Protein AF-A0A9X8YPU7-F1 (afdb_monomer_lite)

Sequence (110 aa):
YSNNQRQLTYGLSGGVVAHPHGVTLGQALGETIAIVRAPGASGVKVNNQTGLKTDWRGYAIVPYLTPFRSTEVTLDPSGIGNDVAMDMTSARVVPTRGAVVMANYRTQTG

Structure (mmCIF, N/CA/C/O backbone):
data_AF-A0A9X8YPU7-F1
#
_entry.id   AF-A0A9X8YPU7-F1
#
loop_
_atom_site.group_PDB
_atom_site.id
_atom_site.type_symbol
_atom_site.label_atom_id
_atom_site.label_alt_id
_atom_site.label_comp_id
_atom_site.label_asym_id
_atom_site.label_entity_id
_atom_site.label_seq_id
_atom_site.pdbx_PDB_ins_code
_atom_site.Cartn_x
_atom_site.Cartn_y
_atom_site.Cartn_z
_atom_site.occupancy
_atom_site.B_iso_or_equiv
_atom_site.auth_seq_id
_atom_site.auth_comp_id
_atom_site.auth_asym_id
_atom_site.auth_atom_id
_atom_site.pdbx_PDB_model_num
ATOM 1 N N . TYR A 1 1 ? 33.563 -13.125 41.093 1.00 51.09 1 TYR A N 1
ATOM 2 C CA . TYR A 1 1 ? 32.908 -13.468 39.818 1.00 51.09 1 TYR A CA 1
ATOM 3 C C . TYR A 1 1 ? 31.927 -12.363 39.461 1.00 51.09 1 TYR A C 1
ATOM 5 O O . TYR A 1 1 ? 30.856 -12.302 40.046 1.00 51.09 1 TYR A O 1
ATOM 13 N N . SER A 1 2 ? 32.314 -11.436 38.586 1.00 56.53 2 SER A N 1
ATOM 14 C CA . SER A 1 2 ? 31.422 -10.408 38.037 1.00 56.53 2 SER A CA 1
ATOM 15 C C . SER A 1 2 ? 30.905 -10.903 36.688 1.00 56.53 2 SER A C 1
ATOM 17 O O . SER A 1 2 ? 31.658 -11.027 35.725 1.00 56.53 2 SER A O 1
ATOM 19 N N . ASN A 1 3 ? 29.626 -11.270 36.651 1.00 66.81 3 ASN A N 1
ATOM 20 C CA . ASN A 1 3 ? 28.978 -11.823 35.469 1.00 66.81 3 ASN A CA 1
ATOM 21 C C . ASN A 1 3 ? 28.700 -10.704 34.458 1.00 66.81 3 ASN A C 1
ATOM 23 O O . ASN A 1 3 ? 27.942 -9.777 34.728 1.00 66.81 3 ASN A O 1
ATOM 27 N N . ASN A 1 4 ? 29.338 -10.799 33.295 1.00 71.19 4 ASN A N 1
ATOM 28 C CA . ASN A 1 4 ? 29.184 -9.877 32.178 1.00 71.19 4 ASN A CA 1
ATOM 29 C C . ASN A 1 4 ? 27.801 -10.078 31.532 1.00 71.19 4 ASN A C 1
ATOM 31 O O . ASN A 1 4 ? 27.591 -11.041 30.794 1.00 71.19 4 ASN A O 1
ATOM 35 N N . GLN A 1 5 ? 26.841 -9.207 31.838 1.00 75.88 5 GLN A N 1
ATOM 36 C CA . GLN A 1 5 ? 25.472 -9.330 31.343 1.00 75.88 5 GLN A CA 1
ATOM 37 C C . GLN A 1 5 ? 25.343 -8.607 29.999 1.00 75.88 5 GLN A C 1
ATOM 39 O O . GLN A 1 5 ? 25.419 -7.384 29.921 1.00 75.88 5 GLN A O 1
ATOM 44 N N . ARG A 1 6 ? 25.179 -9.376 28.920 1.00 83.06 6 ARG A N 1
ATOM 45 C CA . ARG A 1 6 ? 25.013 -8.852 27.561 1.00 83.06 6 ARG A CA 1
ATOM 46 C C . ARG A 1 6 ? 23.564 -9.058 27.141 1.00 83.06 6 ARG A C 1
ATOM 48 O O . ARG A 1 6 ? 23.110 -10.195 27.049 1.00 83.06 6 ARG A O 1
ATOM 55 N N . GLN A 1 7 ? 22.841 -7.966 26.916 1.00 84.50 7 GLN A N 1
ATOM 56 C CA . GLN A 1 7 ? 21.472 -8.006 26.410 1.00 84.50 7 GLN A CA 1
ATOM 57 C C . GLN A 1 7 ? 21.473 -7.741 24.906 1.00 84.50 7 GLN A C 1
ATOM 59 O O . GLN A 1 7 ? 22.180 -6.859 24.420 1.00 84.50 7 GLN A O 1
ATOM 64 N N . LEU A 1 8 ? 20.684 -8.526 24.180 1.00 87.31 8 LEU A N 1
ATOM 65 C CA . LEU A 1 8 ? 20.501 -8.420 22.742 1.00 87.31 8 LEU A CA 1
ATOM 66 C C . LEU A 1 8 ? 19.000 -8.367 22.466 1.00 87.31 8 LEU A C 1
ATOM 68 O O . LEU A 1 8 ? 18.269 -9.266 22.878 1.00 87.31 8 LEU A O 1
ATOM 72 N N . THR A 1 9 ? 18.552 -7.304 21.802 1.00 85.81 9 THR A N 1
ATOM 73 C CA . THR A 1 9 ? 17.134 -7.068 21.516 1.00 85.81 9 THR A CA 1
ATOM 74 C C . THR A 1 9 ? 16.902 -7.139 20.015 1.00 85.81 9 THR A C 1
ATOM 76 O O . THR A 1 9 ? 17.540 -6.417 19.251 1.00 85.81 9 THR A O 1
ATOM 79 N N . TYR A 1 10 ? 15.954 -7.979 19.609 1.00 88.94 10 TYR A N 1
ATOM 80 C CA . TYR A 1 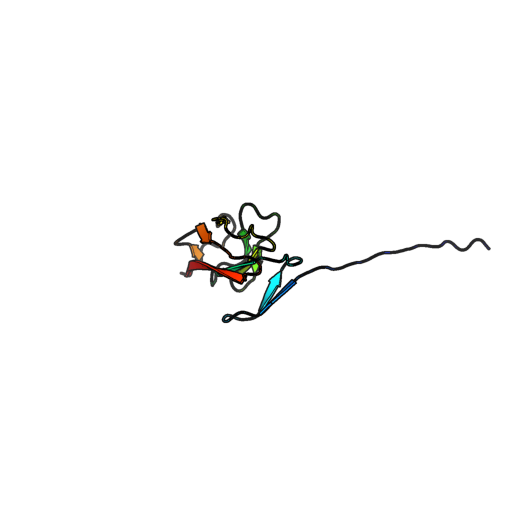10 ? 15.465 -8.079 18.238 1.00 88.94 10 TYR A CA 1
ATOM 81 C C . TYR A 1 10 ? 13.945 -7.927 18.233 1.00 88.94 10 TYR A C 1
ATOM 83 O O . TYR A 1 10 ? 13.268 -8.446 19.118 1.00 88.94 10 TYR A O 1
ATOM 91 N N . GLY A 1 11 ? 13.411 -7.221 17.238 1.00 89.69 11 GLY A N 1
ATOM 92 C CA . GLY A 1 11 ? 11.977 -7.016 17.063 1.00 89.69 11 GLY A CA 1
ATOM 93 C C . GLY A 1 11 ? 11.629 -6.888 15.586 1.00 89.69 11 GLY A C 1
ATOM 94 O O . GLY A 1 11 ? 12.380 -6.288 14.819 1.00 89.69 11 GLY A O 1
ATOM 95 N N . LEU A 1 12 ? 10.498 -7.469 15.195 1.00 89.62 12 LEU A N 1
ATOM 96 C CA . LEU A 1 12 ? 9.943 -7.390 13.847 1.00 89.62 12 LEU A CA 1
ATOM 97 C C . LEU A 1 12 ? 8.519 -6.843 13.950 1.00 89.62 12 LEU A C 1
ATOM 99 O O . LEU A 1 12 ? 7.756 -7.267 14.817 1.00 89.62 12 LEU A O 1
ATOM 103 N N . SER A 1 13 ? 8.164 -5.910 13.072 1.00 90.44 13 SER A N 1
ATOM 104 C CA . SER A 1 13 ? 6.811 -5.367 12.959 1.00 90.44 13 SER A CA 1
ATOM 105 C C . SER A 1 13 ? 6.395 -5.317 11.494 1.00 90.44 13 SER A C 1
ATOM 107 O O . SER A 1 13 ? 7.213 -5.104 10.599 1.00 90.44 13 SER A O 1
ATOM 109 N N . GLY A 1 14 ? 5.113 -5.552 11.244 1.00 91.50 14 GLY A N 1
ATOM 110 C CA . GLY A 1 14 ? 4.578 -5.644 9.896 1.00 91.50 14 GLY A CA 1
ATOM 111 C C . GLY A 1 14 ? 3.067 -5.805 9.900 1.00 91.50 14 GLY A C 1
ATOM 112 O O . GLY A 1 14 ? 2.435 -5.885 10.953 1.00 91.50 14 GLY A O 1
ATOM 113 N N . GLY A 1 15 ? 2.508 -5.829 8.701 1.00 92.25 15 GLY A N 1
ATOM 114 C CA . GLY A 1 15 ? 1.085 -5.936 8.436 1.00 92.25 15 GLY A CA 1
ATOM 115 C C . GLY A 1 15 ? 0.789 -6.999 7.391 1.00 92.25 15 GLY A C 1
ATOM 116 O O . GLY A 1 15 ? 1.584 -7.223 6.478 1.00 92.25 15 GLY A O 1
ATOM 117 N N . VAL A 1 16 ? -0.382 -7.620 7.504 1.00 93.06 16 VAL A N 1
ATOM 118 C CA . VAL A 1 16 ? -0.923 -8.532 6.495 1.00 93.06 16 VAL A CA 1
ATOM 119 C C . VAL A 1 16 ? -2.340 -8.106 6.146 1.00 93.06 16 VAL A C 1
ATOM 121 O O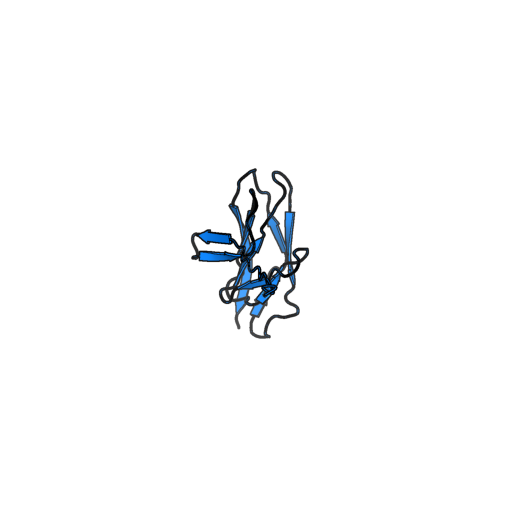 . VAL A 1 16 ? -3.138 -7.805 7.031 1.00 93.06 16 VAL A O 1
ATOM 124 N N . VAL A 1 17 ? -2.652 -8.069 4.853 1.00 93.00 17 VAL A N 1
ATOM 125 C CA . VAL A 1 17 ? -3.986 -7.724 4.358 1.00 93.00 17 VAL A CA 1
ATOM 126 C C . VAL A 1 17 ? -4.442 -8.790 3.377 1.00 93.00 17 VAL A C 1
ATOM 128 O O . VAL A 1 17 ? -3.789 -9.029 2.361 1.00 93.00 17 VAL A O 1
ATOM 131 N N . ALA A 1 18 ? -5.583 -9.410 3.672 1.00 94.12 18 ALA A N 1
ATOM 132 C CA . ALA A 1 18 ? -6.291 -10.278 2.741 1.00 94.12 18 ALA A CA 1
ATOM 133 C C . ALA A 1 18 ? -7.285 -9.446 1.916 1.00 94.12 18 ALA A C 1
ATOM 135 O O . ALA A 1 18 ? -8.070 -8.675 2.466 1.00 94.12 18 ALA A O 1
ATOM 136 N N . HIS A 1 19 ? -7.248 -9.592 0.594 1.00 92.25 19 HIS A N 1
ATOM 137 C CA . HIS A 1 19 ? -8.097 -8.870 -0.355 1.00 92.25 19 HIS A CA 1
ATOM 138 C C . HIS A 1 19 ? -8.485 -9.784 -1.536 1.00 92.25 19 HIS A C 1
ATOM 140 O O . HIS A 1 19 ? -7.905 -10.859 -1.693 1.00 92.25 19 HIS A O 1
ATOM 146 N N . PRO A 1 20 ? -9.421 -9.387 -2.423 1.00 92.25 20 PRO A N 1
ATOM 147 C CA . PRO A 1 20 ? -9.922 -10.256 -3.503 1.00 92.25 20 PRO A CA 1
ATOM 148 C C . PRO A 1 20 ? -8.875 -10.792 -4.496 1.00 92.25 20 PRO A C 1
ATOM 150 O O . PRO A 1 20 ? -9.188 -11.650 -5.314 1.00 92.25 20 PRO A O 1
ATOM 153 N N . HIS A 1 21 ? -7.637 -10.295 -4.449 1.00 91.25 21 HIS A N 1
ATOM 154 C CA . HIS A 1 21 ? -6.545 -10.706 -5.339 1.00 91.25 21 HIS A CA 1
ATOM 155 C C . HIS A 1 21 ? -5.423 -11.483 -4.624 1.00 91.25 21 HIS A C 1
ATOM 157 O O . HIS A 1 21 ? -4.386 -11.779 -5.231 1.00 91.25 21 HIS A O 1
ATOM 163 N N . GLY A 1 22 ? -5.636 -11.827 -3.350 1.00 92.06 22 GLY A N 1
ATOM 164 C CA . GLY A 1 22 ? -4.718 -12.607 -2.532 1.00 92.06 22 GLY A CA 1
ATOM 165 C C . GLY A 1 22 ? -4.388 -11.930 -1.206 1.00 92.06 22 GLY A C 1
ATOM 166 O O . GLY A 1 22 ? -5.202 -11.215 -0.623 1.00 92.06 22 GLY A O 1
ATOM 167 N N . VAL A 1 23 ? -3.179 -12.192 -0.726 1.00 93.50 23 VAL A N 1
ATOM 168 C CA . VAL A 1 23 ? -2.653 -11.643 0.521 1.00 93.50 23 VAL A CA 1
ATOM 169 C C . VAL A 1 23 ? -1.436 -10.797 0.193 1.00 93.50 23 VAL A C 1
ATOM 171 O O . VAL A 1 23 ? -0.537 -11.272 -0.500 1.00 93.50 23 VAL A O 1
ATOM 174 N N . THR A 1 24 ? -1.404 -9.574 0.713 1.00 93.25 24 THR A N 1
ATOM 175 C CA . THR A 1 24 ? -0.249 -8.679 0.603 1.00 93.25 24 THR A CA 1
ATOM 176 C C . THR A 1 24 ? 0.343 -8.452 1.988 1.00 93.25 24 THR A C 1
ATOM 178 O O . THR A 1 24 ? -0.384 -8.289 2.973 1.00 93.25 24 THR A O 1
ATOM 181 N N . LEU A 1 25 ? 1.672 -8.460 2.062 1.00 91.88 25 LEU A N 1
ATOM 182 C CA . LEU A 1 25 ? 2.431 -8.128 3.263 1.00 91.88 25 LEU A CA 1
ATOM 183 C C . LEU A 1 25 ? 2.960 -6.704 3.154 1.00 91.88 25 LEU A C 1
ATOM 185 O O . LEU A 1 25 ? 3.275 -6.224 2.067 1.00 91.88 25 LEU A O 1
ATOM 189 N N . GLY A 1 26 ? 3.069 -6.026 4.287 1.00 90.44 26 GLY A N 1
ATOM 190 C CA . GLY A 1 26 ? 3.528 -4.650 4.320 1.00 90.44 26 GLY A CA 1
ATOM 191 C C . GLY A 1 26 ? 4.101 -4.254 5.666 1.00 90.44 26 GLY A C 1
ATOM 192 O O . GLY A 1 26 ? 4.253 -5.063 6.583 1.00 90.44 26 GLY A O 1
ATOM 193 N N . GLN A 1 27 ? 4.413 -2.968 5.769 1.00 90.44 27 GLN A N 1
ATOM 194 C CA . GLN A 1 27 ? 4.765 -2.334 7.033 1.00 90.44 27 GLN A CA 1
ATOM 195 C C . GLN A 1 27 ? 3.578 -2.382 8.011 1.00 90.44 27 GLN A C 1
ATOM 197 O O . GLN A 1 27 ? 2.465 -2.763 7.645 1.00 90.44 27 GLN A O 1
ATOM 202 N N . ALA A 1 28 ? 3.820 -2.015 9.271 1.00 91.62 28 ALA A N 1
ATOM 203 C CA . ALA A 1 28 ? 2.767 -1.930 10.279 1.00 91.62 28 ALA A CA 1
ATOM 204 C C . ALA A 1 28 ? 1.594 -1.062 9.783 1.00 91.62 28 ALA A C 1
ATOM 206 O O . ALA A 1 28 ? 1.801 0.025 9.240 1.00 91.62 28 ALA A O 1
ATOM 207 N N . LEU A 1 29 ? 0.370 -1.567 9.949 1.00 90.50 29 LEU A N 1
ATOM 208 C CA . LEU A 1 29 ? -0.841 -0.949 9.409 1.00 90.50 29 LEU A CA 1
ATOM 209 C C . LEU A 1 29 ? -1.395 0.099 10.374 1.00 90.50 29 LEU A C 1
ATOM 211 O O . LEU A 1 29 ? -1.467 -0.135 11.580 1.00 90.50 29 LEU A O 1
ATO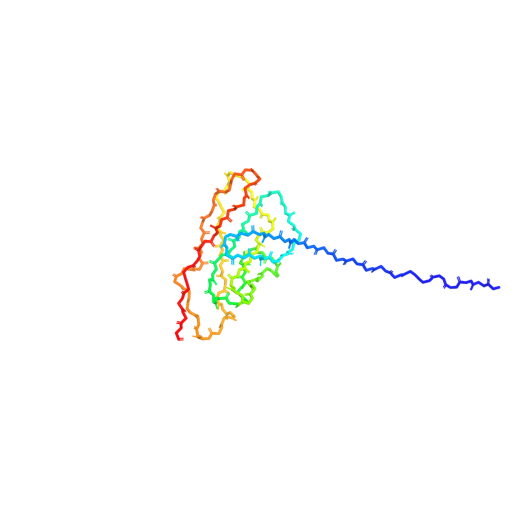M 215 N N . GLY A 1 30 ? -1.819 1.234 9.827 1.00 90.19 30 GLY A N 1
ATOM 216 C CA . GLY A 1 30 ? -2.651 2.210 10.517 1.00 90.19 30 GLY A CA 1
ATOM 217 C C . GLY A 1 30 ? -4.141 1.874 10.424 1.00 90.19 30 GLY A C 1
ATOM 218 O O . GLY A 1 30 ? -4.543 0.831 9.916 1.00 90.19 30 GLY A O 1
ATOM 219 N N . GLU A 1 31 ? -4.978 2.799 10.897 1.00 91.06 31 GLU A N 1
ATOM 220 C CA . GLU A 1 31 ? -6.442 2.653 10.890 1.00 91.06 31 GLU A CA 1
ATOM 221 C C . GLU A 1 31 ? -7.033 2.654 9.472 1.00 91.06 31 GLU A C 1
ATOM 223 O O . GLU A 1 31 ? -7.965 1.916 9.176 1.00 91.06 31 GLU A O 1
ATOM 228 N N . THR A 1 32 ? -6.515 3.514 8.596 1.00 93.44 32 THR A N 1
ATOM 229 C CA . THR A 1 32 ? -7.024 3.711 7.234 1.00 93.44 32 THR A CA 1
ATOM 230 C C . THR A 1 32 ? -5.891 3.467 6.254 1.00 93.44 32 THR A C 1
ATOM 232 O O . THR A 1 32 ? -4.852 4.123 6.339 1.00 93.44 32 THR A O 1
ATOM 235 N N . ILE A 1 33 ? -6.088 2.529 5.331 1.00 94.25 33 ILE A N 1
ATOM 236 C CA . ILE A 1 33 ? -5.027 2.019 4.458 1.00 94.25 33 ILE A CA 1
ATOM 237 C C . ILE A 1 33 ? -5.463 2.016 2.994 1.00 94.25 33 ILE A C 1
ATOM 239 O O . ILE A 1 33 ? -6.654 1.959 2.675 1.00 94.25 33 ILE A O 1
ATOM 243 N N . ALA A 1 34 ? -4.484 2.032 2.091 1.00 94.00 34 ALA A N 1
ATOM 244 C CA . ALA A 1 34 ? -4.711 1.751 0.677 1.00 94.00 34 ALA A CA 1
ATOM 245 C C . ALA A 1 34 ? -3.931 0.527 0.217 1.00 94.00 34 ALA A C 1
ATOM 247 O O . ALA A 1 34 ? -2.785 0.323 0.607 1.00 94.00 34 ALA A O 1
ATOM 248 N N . ILE A 1 35 ? -4.539 -0.245 -0.674 1.00 94.38 35 ILE A N 1
ATOM 249 C CA . ILE A 1 35 ? -3.897 -1.332 -1.403 1.00 94.38 35 ILE A CA 1
ATOM 250 C C . ILE A 1 35 ? -3.630 -0.838 -2.822 1.00 94.38 35 ILE A C 1
ATOM 252 O O . ILE A 1 35 ? -4.563 -0.551 -3.571 1.00 94.38 35 ILE A O 1
ATOM 256 N N . VAL A 1 36 ? -2.361 -0.744 -3.196 1.00 94.44 36 VAL A N 1
ATOM 257 C CA . VAL A 1 36 ? -1.921 -0.525 -4.577 1.00 94.44 36 VAL A CA 1
ATOM 258 C C . VAL A 1 36 ? -2.062 -1.841 -5.328 1.00 94.44 36 VAL A C 1
ATOM 260 O O . VAL A 1 36 ? -1.556 -2.866 -4.877 1.00 94.44 36 VAL A O 1
ATOM 263 N N . ARG A 1 37 ? -2.731 -1.805 -6.480 1.00 94.38 37 ARG A N 1
ATOM 264 C CA . ARG A 1 37 ? -2.838 -2.921 -7.420 1.00 94.38 37 ARG A CA 1
ATOM 265 C C . ARG A 1 37 ? -2.268 -2.489 -8.764 1.00 94.38 37 ARG A C 1
ATOM 267 O O . ARG A 1 37 ? -2.920 -1.744 -9.488 1.00 94.38 37 ARG A O 1
ATOM 274 N N . ALA A 1 38 ? -1.089 -2.992 -9.098 1.00 93.12 38 ALA A N 1
ATOM 275 C CA . ALA A 1 38 ? -0.410 -2.777 -10.370 1.00 93.12 38 ALA A CA 1
ATOM 276 C C . ALA A 1 38 ? 0.101 -4.130 -10.907 1.00 93.12 38 ALA A C 1
ATOM 278 O O . ALA A 1 38 ? 1.285 -4.432 -10.783 1.00 93.12 38 ALA A O 1
ATOM 279 N N . PRO A 1 39 ? -0.777 -4.998 -11.442 1.00 90.25 39 PRO A N 1
ATOM 280 C CA . PRO A 1 39 ? -0.422 -6.379 -11.776 1.00 90.25 39 PRO A CA 1
ATOM 281 C C . PRO A 1 39 ? 0.796 -6.470 -12.706 1.00 90.25 39 PRO A C 1
ATOM 283 O O . PRO A 1 39 ? 0.851 -5.786 -13.720 1.00 90.25 39 PRO A O 1
ATOM 286 N N . GLY A 1 40 ? 1.779 -7.304 -12.375 1.00 87.44 40 GLY A N 1
ATOM 287 C CA . GLY A 1 40 ? 2.996 -7.461 -13.189 1.00 87.44 40 GLY A CA 1
ATOM 288 C C . GLY A 1 40 ? 4.046 -6.357 -13.007 1.00 87.44 40 GLY A C 1
ATOM 289 O O . GLY A 1 40 ? 5.202 -6.559 -13.359 1.00 87.44 40 GLY A O 1
ATOM 290 N N . ALA A 1 41 ? 3.705 -5.235 -12.370 1.00 88.94 41 ALA A N 1
ATOM 291 C CA . ALA A 1 41 ? 4.667 -4.205 -12.007 1.00 88.94 41 ALA A CA 1
ATOM 292 C C . ALA A 1 41 ? 5.300 -4.496 -10.638 1.00 88.94 41 ALA A C 1
ATOM 294 O O . ALA A 1 41 ? 4.834 -4.027 -9.598 1.00 88.94 41 ALA A O 1
ATOM 295 N N . SER A 1 42 ? 6.371 -5.286 -10.644 1.00 90.31 42 SER A N 1
ATOM 296 C CA . SER A 1 42 ? 7.139 -5.652 -9.447 1.00 90.31 42 SER A CA 1
ATOM 297 C C . SER A 1 42 ? 8.165 -4.582 -9.059 1.00 90.31 42 SER A C 1
ATOM 299 O O . SER A 1 42 ? 8.783 -3.959 -9.921 1.00 90.31 42 SER A O 1
ATOM 301 N N . GLY A 1 43 ? 8.381 -4.383 -7.754 1.00 88.81 43 GLY A N 1
ATOM 302 C CA . GLY A 1 43 ? 9.464 -3.545 -7.232 1.00 88.81 43 GLY A CA 1
ATOM 303 C C . GLY A 1 43 ? 9.296 -2.038 -7.449 1.00 88.81 43 GLY A C 1
ATOM 304 O O . GLY A 1 43 ? 10.247 -1.282 -7.228 1.00 88.81 43 GLY A O 1
ATOM 305 N N . VAL A 1 44 ? 8.105 -1.587 -7.844 1.00 90.38 44 VAL A N 1
ATOM 306 C CA . VAL A 1 44 ? 7.817 -0.183 -8.156 1.00 90.38 44 VAL A CA 1
ATOM 307 C C . VAL A 1 44 ? 7.695 0.607 -6.875 1.00 90.38 44 VAL A C 1
ATOM 309 O O . VAL A 1 44 ? 6.976 0.210 -5.958 1.00 90.38 44 VAL A O 1
ATOM 312 N N . LYS A 1 45 ? 8.394 1.737 -6.804 1.00 91.56 45 LYS A N 1
ATOM 313 C CA . LYS A 1 45 ? 8.345 2.603 -5.629 1.00 91.56 45 LYS A CA 1
ATOM 314 C C . LYS A 1 45 ? 7.026 3.360 -5.597 1.00 91.56 45 LYS A C 1
ATOM 316 O O . LYS A 1 45 ? 6.576 3.884 -6.614 1.00 91.56 45 LYS A O 1
ATOM 321 N N . VAL A 1 46 ? 6.445 3.461 -4.409 1.00 90.38 46 VAL A N 1
ATOM 322 C CA . VAL A 1 46 ? 5.316 4.355 -4.154 1.00 90.38 46 VAL A CA 1
ATOM 323 C C . VAL A 1 46 ? 5.874 5.707 -3.712 1.00 90.38 46 VAL A C 1
ATOM 325 O O . VAL A 1 46 ? 6.590 5.800 -2.717 1.00 90.38 46 VAL A O 1
ATOM 328 N N . ASN A 1 47 ? 5.565 6.767 -4.452 1.00 86.94 47 ASN A N 1
ATOM 329 C CA . ASN A 1 47 ? 5.986 8.123 -4.117 1.00 86.94 47 ASN A CA 1
ATOM 330 C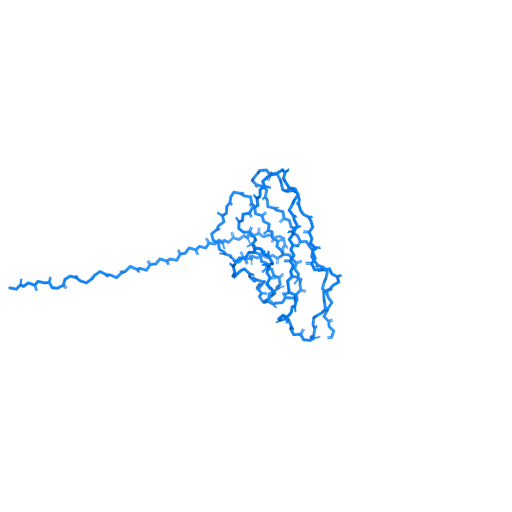 C . ASN A 1 47 ? 5.368 8.591 -2.798 1.00 86.94 47 ASN A C 1
ATOM 332 O O . ASN A 1 47 ? 4.282 8.164 -2.403 1.00 86.94 47 ASN A O 1
ATOM 336 N N . ASN A 1 48 ? 6.072 9.503 -2.125 1.00 79.75 48 ASN A N 1
ATOM 337 C CA . ASN A 1 48 ? 5.709 10.038 -0.808 1.00 79.75 48 ASN A CA 1
ATOM 338 C C . ASN A 1 48 ? 5.605 8.974 0.304 1.00 79.75 48 ASN A C 1
ATOM 340 O O . ASN A 1 48 ? 5.091 9.270 1.380 1.00 79.75 48 ASN A O 1
ATOM 344 N N . GLN A 1 49 ? 6.094 7.750 0.063 1.00 80.06 49 GLN A N 1
ATOM 345 C CA . GLN A 1 49 ? 6.129 6.651 1.027 1.00 80.06 49 GLN A CA 1
ATOM 346 C C . GLN A 1 49 ? 7.538 6.049 1.066 1.00 80.06 49 GLN A C 1
ATOM 348 O O . GLN A 1 49 ? 7.981 5.361 0.145 1.00 80.06 49 GLN A O 1
ATOM 353 N N . THR A 1 50 ? 8.281 6.325 2.136 1.00 78.56 50 THR A N 1
ATOM 354 C CA . THR A 1 50 ? 9.684 5.911 2.245 1.00 78.56 50 THR A CA 1
ATOM 355 C C . THR A 1 50 ? 9.811 4.390 2.321 1.00 78.56 50 THR A C 1
ATOM 357 O O . THR A 1 50 ? 9.311 3.753 3.244 1.00 78.56 50 THR A O 1
ATOM 360 N N . GLY A 1 51 ? 10.529 3.807 1.357 1.00 81.19 51 GLY A N 1
ATOM 361 C CA . GLY A 1 51 ? 10.836 2.375 1.332 1.00 81.19 51 GLY A CA 1
ATOM 362 C C . GLY A 1 51 ? 9.675 1.471 0.907 1.00 81.19 51 GLY A C 1
ATOM 363 O O . GLY A 1 51 ? 9.856 0.255 0.873 1.00 81.19 51 GLY A O 1
ATOM 364 N N . LEU A 1 52 ? 8.516 2.034 0.549 1.00 89.50 52 LEU A N 1
ATOM 365 C CA . LEU A 1 52 ? 7.370 1.257 0.092 1.00 89.50 52 LEU A CA 1
ATOM 366 C C . LEU A 1 52 ? 7.530 0.894 -1.387 1.00 89.50 52 LEU A C 1
ATOM 368 O O . LEU A 1 52 ? 7.661 1.767 -2.250 1.00 89.50 52 LEU A O 1
ATOM 372 N N . LYS A 1 53 ? 7.507 -0.407 -1.673 1.00 91.56 53 LYS A N 1
ATOM 373 C CA . LYS A 1 53 ? 7.583 -0.952 -3.028 1.00 91.56 53 LYS A CA 1
ATOM 374 C C . LYS A 1 53 ? 6.496 -1.990 -3.252 1.00 91.56 53 LYS A C 1
ATOM 376 O O . LYS A 1 53 ? 6.061 -2.631 -2.296 1.00 91.56 53 LYS A O 1
ATOM 381 N N . THR A 1 54 ? 6.093 -2.165 -4.505 1.00 91.75 54 THR A N 1
ATOM 382 C CA . THR A 1 54 ? 5.250 -3.296 -4.890 1.00 91.75 54 THR A CA 1
ATOM 383 C C . THR A 1 54 ? 5.998 -4.615 -4.737 1.00 91.75 54 THR A C 1
ATOM 385 O O . THR A 1 54 ? 7.208 -4.706 -4.960 1.00 91.75 54 THR A O 1
ATOM 388 N N . ASP A 1 55 ? 5.265 -5.640 -4.319 1.00 91.81 55 ASP A N 1
ATOM 389 C CA . ASP A 1 55 ? 5.739 -7.011 -4.248 1.00 91.81 55 ASP A CA 1
ATOM 390 C C . ASP A 1 55 ? 5.925 -7.613 -5.652 1.00 91.81 55 ASP A C 1
ATOM 392 O O . ASP A 1 55 ? 5.660 -6.986 -6.679 1.00 91.81 55 ASP A O 1
ATOM 396 N N . TRP A 1 56 ? 6.353 -8.872 -5.697 1.00 88.62 56 TRP A N 1
ATOM 397 C CA . TRP A 1 56 ? 6.555 -9.626 -6.936 1.00 88.62 56 TRP A CA 1
ATOM 398 C C . TRP A 1 56 ? 5.275 -9.828 -7.768 1.00 88.62 56 TRP A C 1
ATOM 400 O O . TRP A 1 56 ? 5.364 -10.152 -8.950 1.00 88.62 56 TRP A O 1
ATOM 410 N N . ARG A 1 57 ? 4.087 -9.646 -7.178 1.00 90.69 57 ARG A N 1
ATOM 411 C CA . ARG A 1 57 ? 2.782 -9.715 -7.858 1.00 90.69 57 ARG A CA 1
ATOM 412 C C . ARG A 1 57 ? 2.309 -8.339 -8.338 1.00 90.69 57 ARG A C 1
ATOM 414 O O . ARG A 1 57 ? 1.344 -8.268 -9.102 1.00 90.69 57 ARG A O 1
ATOM 421 N N . GLY A 1 58 ? 2.961 -7.267 -7.892 1.00 92.06 58 GLY A N 1
ATOM 422 C CA . GLY A 1 58 ? 2.592 -5.890 -8.181 1.00 92.06 58 GLY A CA 1
ATOM 423 C C . GLY A 1 58 ? 1.609 -5.266 -7.187 1.00 92.06 58 GLY A C 1
ATOM 424 O O . GLY A 1 58 ? 0.829 -4.388 -7.558 1.00 92.06 58 GLY A O 1
ATOM 425 N N . TYR A 1 59 ? 1.619 -5.711 -5.930 1.00 94.62 59 TYR A N 1
ATOM 426 C CA . TYR A 1 59 ? 0.790 -5.174 -4.850 1.00 94.62 59 TYR A CA 1
ATOM 427 C C . TYR A 1 59 ? 1.633 -4.490 -3.777 1.00 94.62 59 TYR A C 1
ATOM 429 O O . TYR A 1 59 ? 2.718 -4.945 -3.434 1.00 94.62 59 TYR A O 1
ATOM 437 N N . ALA A 1 60 ? 1.129 -3.392 -3.220 1.00 93.69 60 ALA A N 1
ATOM 438 C CA . ALA A 1 60 ? 1.731 -2.730 -2.061 1.00 93.69 60 ALA A CA 1
ATOM 439 C C . ALA A 1 60 ? 0.643 -2.248 -1.104 1.00 93.69 60 ALA A C 1
ATOM 441 O O . ALA A 1 60 ? -0.473 -1.947 -1.528 1.00 93.69 60 ALA A O 1
ATOM 442 N N . ILE A 1 61 ? 0.975 -2.123 0.180 1.00 93.81 61 ILE A N 1
ATOM 443 C CA . ILE A 1 61 ? 0.074 -1.547 1.181 1.00 93.81 61 ILE A CA 1
ATOM 444 C C . ILE A 1 61 ? 0.616 -0.190 1.609 1.00 93.81 61 ILE A C 1
ATOM 446 O O . ILE A 1 61 ? 1.702 -0.103 2.176 1.00 93.81 61 ILE A O 1
ATOM 450 N N . VAL A 1 62 ? -0.158 0.865 1.369 1.00 92.94 62 VAL A N 1
ATOM 451 C CA . VAL A 1 62 ? 0.086 2.187 1.943 1.00 92.94 62 VAL A CA 1
ATOM 452 C C . VAL A 1 62 ? -0.421 2.157 3.388 1.00 92.94 62 VAL A C 1
ATOM 454 O O . VAL A 1 62 ? -1.632 2.028 3.595 1.00 92.94 62 VAL A O 1
ATOM 457 N N . PRO A 1 63 ? 0.476 2.251 4.387 1.00 90.62 63 PRO A N 1
ATOM 458 C CA . PRO A 1 63 ? 0.153 1.932 5.777 1.00 90.62 63 PRO A CA 1
ATOM 459 C C . PRO A 1 63 ? -0.736 2.977 6.453 1.00 90.62 63 PRO A C 1
ATOM 461 O O . PRO A 1 63 ? -1.351 2.678 7.470 1.00 90.62 63 PRO A O 1
ATOM 464 N N . TYR A 1 64 ? -0.806 4.197 5.920 1.00 88.94 64 TYR A N 1
ATOM 465 C CA . TYR A 1 64 ? -1.607 5.264 6.504 1.00 88.94 64 TYR A CA 1
ATOM 466 C C . TYR A 1 64 ? -2.117 6.231 5.440 1.00 88.94 64 TYR A C 1
ATOM 468 O O . TYR A 1 64 ? -1.344 6.763 4.642 1.00 88.94 64 TYR A O 1
ATOM 476 N N . LEU A 1 65 ? -3.421 6.498 5.479 1.00 90.44 65 LEU A N 1
ATOM 477 C CA . LEU A 1 65 ? -4.083 7.559 4.733 1.00 90.44 65 LEU A CA 1
ATOM 478 C C . LEU A 1 65 ? -4.903 8.445 5.667 1.00 90.44 65 LEU A C 1
ATOM 480 O O . LEU A 1 65 ? -5.461 7.984 6.659 1.00 90.44 65 LEU A O 1
ATOM 484 N N . THR A 1 66 ? -5.035 9.720 5.309 1.00 92.56 66 THR A N 1
ATOM 485 C CA . THR A 1 66 ? -5.927 10.644 6.015 1.00 92.56 66 THR A CA 1
ATOM 486 C C . THR A 1 66 ? -7.386 10.397 5.602 1.00 92.56 66 THR A C 1
ATOM 488 O O . THR A 1 66 ? -7.700 10.539 4.416 1.00 92.56 66 THR A O 1
ATOM 491 N N . PRO A 1 67 ? -8.296 10.075 6.541 1.00 93.69 67 PRO A N 1
ATOM 492 C CA . PRO A 1 67 ? -9.719 9.924 6.245 1.00 93.69 67 PRO A CA 1
ATOM 493 C C . PRO A 1 67 ? -10.340 11.205 5.686 1.00 93.69 67 PRO A C 1
ATOM 495 O O . PRO A 1 67 ? -9.949 12.309 6.063 1.00 93.69 67 PRO A O 1
ATOM 498 N N . PHE A 1 68 ? -11.343 11.053 4.820 1.00 93.25 68 PHE A N 1
ATOM 499 C CA . PHE A 1 68 ? -12.110 12.140 4.198 1.00 93.25 68 PHE A CA 1
ATOM 500 C C . PHE A 1 68 ? -11.263 13.123 3.377 1.00 93.25 68 PHE A C 1
ATOM 502 O O . PHE A 1 68 ? -11.714 14.218 3.045 1.00 93.25 68 PHE A O 1
ATOM 509 N N . ARG A 1 69 ? -10.035 12.732 3.019 1.00 93.25 69 ARG A N 1
ATOM 510 C CA . ARG A 1 69 ? -9.111 13.540 2.230 1.00 93.25 69 ARG A CA 1
ATOM 511 C C . ARG A 1 69 ? -8.771 12.828 0.932 1.00 93.25 69 ARG A C 1
ATOM 513 O O . ARG A 1 69 ? -8.339 11.678 0.936 1.00 93.25 69 ARG A O 1
ATOM 520 N N . SER A 1 70 ? -8.893 13.549 -0.180 1.00 92.69 70 SER A N 1
ATOM 521 C CA . SER A 1 70 ? -8.376 13.079 -1.462 1.00 92.69 70 SER A CA 1
ATOM 522 C C . SER A 1 70 ? -6.862 12.930 -1.376 1.00 92.69 70 SER A C 1
ATOM 524 O O . SER A 1 70 ? -6.141 13.914 -1.203 1.00 92.69 70 SER A O 1
ATOM 526 N N . THR A 1 71 ? -6.390 11.695 -1.497 1.00 90.75 71 THR A N 1
ATOM 527 C CA . THR A 1 71 ? -4.969 11.367 -1.546 1.00 90.75 71 THR A CA 1
ATOM 528 C C . THR A 1 71 ? -4.636 10.842 -2.931 1.00 90.75 71 THR A C 1
ATOM 530 O O . THR A 1 71 ? -5.327 9.975 -3.463 1.00 90.75 71 THR A O 1
ATOM 533 N N . GLU A 1 72 ? -3.588 11.396 -3.528 1.00 92.44 7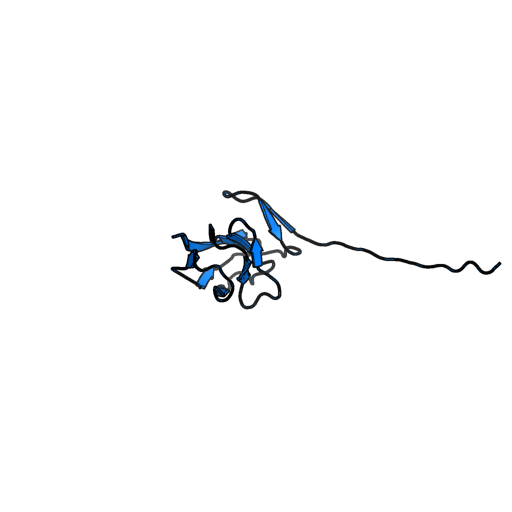2 GLU A N 1
ATOM 534 C CA . GLU A 1 72 ? -3.030 10.899 -4.777 1.00 92.44 72 GLU A CA 1
ATOM 535 C C . GLU A 1 72 ? -1.863 9.974 -4.452 1.00 92.44 72 GLU A C 1
ATOM 537 O O . GLU A 1 72 ? -0.908 10.368 -3.781 1.00 92.44 72 GLU A O 1
ATOM 542 N N . VAL A 1 73 ? -1.986 8.724 -4.882 1.00 92.25 73 VAL A N 1
ATOM 543 C CA . VAL A 1 73 ? -0.936 7.720 -4.780 1.00 92.25 73 VAL A CA 1
ATOM 544 C C . VAL A 1 73 ? -0.243 7.690 -6.133 1.00 92.25 73 VAL A C 1
ATOM 546 O O . VAL A 1 73 ? -0.882 7.432 -7.154 1.00 92.25 73 VAL A O 1
ATOM 549 N N . THR A 1 74 ? 1.053 7.968 -6.153 1.00 92.31 74 THR A N 1
ATOM 550 C CA . THR A 1 74 ? 1.847 7.984 -7.385 1.00 92.31 74 THR A CA 1
ATOM 551 C C . THR A 1 74 ? 2.893 6.883 -7.317 1.00 92.31 74 THR A C 1
ATOM 553 O O . THR A 1 74 ? 3.482 6.651 -6.266 1.00 92.31 74 THR A O 1
ATOM 556 N N . LEU A 1 75 ? 3.114 6.196 -8.426 1.00 90.81 75 LEU A N 1
ATOM 557 C CA . LEU A 1 75 ? 4.133 5.178 -8.605 1.00 90.81 75 LEU A CA 1
ATOM 558 C C . LEU A 1 75 ? 5.275 5.758 -9.434 1.00 90.81 75 LEU A C 1
ATOM 560 O O . LEU A 1 75 ? 5.045 6.511 -10.380 1.00 90.81 75 LEU A O 1
ATOM 564 N N . ASP A 1 76 ? 6.500 5.408 -9.064 1.00 89.88 76 ASP A N 1
ATOM 565 C CA . ASP A 1 76 ? 7.706 5.763 -9.803 1.00 89.88 76 ASP A CA 1
ATOM 566 C C . ASP A 1 76 ? 8.195 4.544 -10.607 1.00 89.88 76 ASP A C 1
ATOM 568 O O . ASP A 1 76 ? 8.792 3.627 -10.025 1.00 89.88 76 ASP A O 1
ATOM 572 N N . PRO A 1 77 ? 7.943 4.514 -11.932 1.00 84.19 77 PRO A N 1
ATOM 573 C CA . PRO A 1 77 ? 8.342 3.415 -12.798 1.00 84.19 77 PRO A CA 1
ATOM 574 C C . PRO A 1 77 ? 9.829 3.457 -13.184 1.00 84.19 77 PRO A C 1
ATOM 576 O O . PRO A 1 77 ? 10.279 2.565 -13.887 1.00 84.19 77 PRO A O 1
ATOM 579 N N . SER A 1 78 ? 10.627 4.437 -12.741 1.00 82.75 78 SER A N 1
ATOM 580 C CA . SER A 1 78 ? 12.030 4.590 -13.180 1.00 82.75 78 SER A CA 1
ATOM 581 C C . SER A 1 78 ? 12.933 3.375 -12.917 1.00 82.75 78 SER A C 1
ATOM 583 O O . SER A 1 78 ? 13.998 3.262 -13.518 1.00 82.75 78 SER A O 1
ATOM 585 N N . GLY A 1 79 ? 12.528 2.474 -12.017 1.00 74.88 79 GLY A N 1
ATOM 586 C CA . GLY A 1 79 ? 13.258 1.253 -11.675 1.00 74.88 79 GLY A CA 1
ATOM 587 C C . GLY A 1 79 ? 12.638 -0.051 -12.179 1.00 74.88 79 GLY A C 1
ATOM 588 O O . GLY A 1 79 ? 13.065 -1.104 -11.706 1.00 74.88 79 GLY A O 1
ATOM 589 N N . ILE A 1 80 ? 11.621 -0.011 -13.048 1.00 79.50 80 ILE A N 1
ATOM 590 C CA . ILE A 1 80 ? 10.986 -1.230 -13.582 1.00 79.50 80 ILE A CA 1
ATOM 591 C C . ILE A 1 80 ? 11.730 -1.746 -14.815 1.00 79.50 80 ILE A C 1
ATOM 593 O O . ILE A 1 80 ? 12.363 -0.974 -15.532 1.00 79.50 80 ILE A O 1
ATOM 597 N N . GLY A 1 81 ? 11.685 -3.062 -15.037 1.00 70.62 81 GLY A N 1
ATOM 598 C CA . GLY A 1 81 ? 12.253 -3.678 -16.238 1.00 70.62 81 GLY A CA 1
ATOM 599 C C . GLY A 1 81 ? 11.540 -3.203 -17.506 1.00 70.62 81 GLY A C 1
ATOM 600 O O . GLY A 1 81 ? 10.372 -2.823 -17.454 1.00 70.62 81 GLY A O 1
ATOM 601 N N . ASN A 1 82 ? 12.235 -3.258 -18.645 1.00 74.06 82 ASN A N 1
ATOM 602 C CA . ASN A 1 82 ? 11.717 -2.786 -19.937 1.00 74.06 82 ASN A CA 1
ATOM 603 C C . ASN A 1 82 ? 10.458 -3.535 -20.418 1.00 74.06 82 ASN A C 1
ATOM 605 O O . ASN A 1 82 ? 9.783 -3.052 -21.320 1.00 74.06 82 ASN A O 1
ATOM 609 N N . ASP A 1 83 ? 10.135 -4.670 -19.797 1.00 78.94 83 ASP A N 1
ATOM 610 C CA . ASP A 1 83 ? 9.031 -5.560 -20.173 1.00 78.94 83 ASP A CA 1
ATOM 611 C C . ASP A 1 83 ? 7.674 -5.127 -19.573 1.00 78.94 83 ASP A C 1
ATOM 613 O O . ASP A 1 83 ? 6.655 -5.800 -19.749 1.00 78.94 83 ASP A O 1
ATOM 617 N N . VAL A 1 84 ? 7.644 -4.030 -18.800 1.00 82.44 84 VAL A N 1
ATOM 618 C CA . VAL A 1 84 ? 6.430 -3.519 -18.146 1.00 82.44 84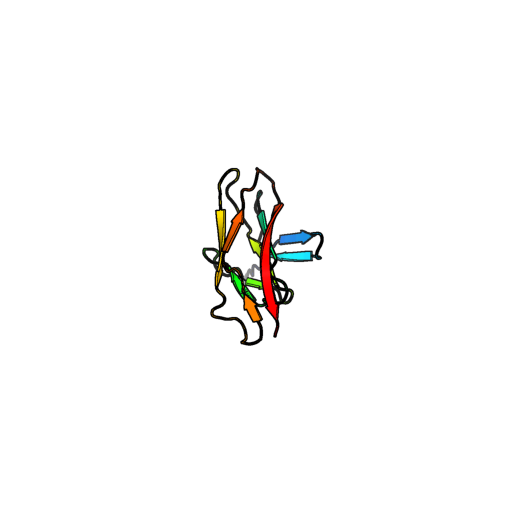 VAL A CA 1
ATOM 619 C C . VAL A 1 84 ? 6.256 -2.031 -18.425 1.00 82.44 84 VAL A C 1
ATOM 621 O O . VAL A 1 84 ? 7.046 -1.200 -17.985 1.00 82.44 84 VAL A O 1
ATOM 624 N N . ALA A 1 85 ? 5.157 -1.679 -19.082 1.00 82.56 85 ALA A N 1
ATOM 625 C CA . ALA A 1 85 ? 4.698 -0.308 -19.250 1.00 82.56 85 ALA A CA 1
ATOM 626 C C . ALA A 1 85 ? 3.538 -0.002 -18.287 1.00 82.56 85 ALA A C 1
ATOM 628 O O . ALA A 1 85 ? 2.677 -0.843 -18.023 1.00 82.56 85 ALA A O 1
ATOM 629 N N . MET A 1 86 ? 3.496 1.220 -17.752 1.00 84.31 86 MET A N 1
ATOM 630 C CA . MET A 1 86 ? 2.371 1.717 -16.952 1.00 84.31 86 MET A CA 1
ATOM 631 C C . MET A 1 86 ? 1.570 2.742 -17.749 1.00 84.31 86 MET A C 1
ATOM 633 O O . MET A 1 86 ? 2.108 3.785 -18.111 1.00 84.31 86 MET A O 1
ATOM 637 N N . ASP A 1 87 ? 0.274 2.487 -17.947 1.00 83.62 87 ASP A N 1
ATOM 638 C CA . ASP A 1 87 ? -0.638 3.438 -18.604 1.00 83.62 87 ASP A CA 1
ATOM 639 C C . ASP A 1 87 ? -0.914 4.653 -17.714 1.00 83.62 87 ASP A C 1
ATOM 641 O O . ASP A 1 87 ? -1.138 5.769 -18.179 1.00 83.62 87 ASP A O 1
ATOM 645 N N . MET A 1 88 ? -0.944 4.413 -16.404 1.00 83.75 88 MET A N 1
ATOM 646 C CA . MET A 1 88 ? -1.180 5.423 -15.386 1.00 83.75 88 MET A CA 1
ATOM 647 C C . MET A 1 88 ? -0.170 5.237 -14.267 1.00 83.75 88 MET A C 1
ATOM 649 O O . MET A 1 88 ? 0.002 4.132 -13.757 1.00 83.75 88 MET A O 1
ATOM 653 N N . THR A 1 89 ? 0.457 6.332 -13.856 1.00 88.81 89 THR A N 1
ATOM 654 C CA . THR A 1 89 ? 1.398 6.360 -12.732 1.00 88.81 89 THR A CA 1
ATOM 655 C C . THR A 1 89 ? 0.797 7.005 -11.493 1.00 88.81 89 THR A C 1
ATOM 657 O O . THR A 1 89 ? 1.388 6.895 -10.428 1.00 88.81 89 THR A O 1
ATOM 660 N N . SER A 1 90 ? -0.387 7.623 -11.566 1.00 90.62 90 SER A N 1
ATOM 661 C CA . SER A 1 90 ? -1.091 8.140 -10.390 1.00 90.62 90 SER A CA 1
ATOM 662 C C . SER A 1 90 ? -2.540 7.663 -10.305 1.00 90.62 90 SER A C 1
ATOM 664 O O . SER A 1 90 ? -3.222 7.466 -11.311 1.00 90.62 90 SER A O 1
ATOM 666 N N . ALA A 1 91 ? -3.002 7.440 -9.076 1.00 92.12 91 ALA A N 1
ATOM 667 C CA . ALA A 1 91 ? -4.370 7.060 -8.761 1.00 92.12 91 ALA A CA 1
ATOM 668 C C . ALA A 1 91 ? -4.863 7.880 -7.568 1.00 92.12 91 ALA A C 1
ATOM 670 O O . ALA A 1 91 ? -4.175 8.025 -6.555 1.00 92.12 91 ALA A O 1
ATOM 671 N N . ARG A 1 92 ? -6.078 8.416 -7.679 1.00 93.44 92 ARG A N 1
ATOM 672 C CA . ARG A 1 92 ? -6.704 9.218 -6.627 1.00 93.44 92 ARG A CA 1
ATOM 673 C C . ARG A 1 92 ? -7.678 8.367 -5.827 1.00 93.44 92 ARG A C 1
ATOM 675 O O . ARG A 1 92 ? -8.555 7.727 -6.400 1.00 93.44 92 ARG A O 1
ATOM 682 N N . VAL A 1 93 ? -7.548 8.405 -4.506 1.00 92.62 93 VAL A N 1
ATOM 683 C CA . VAL A 1 93 ? -8.432 7.700 -3.572 1.00 92.62 93 VAL A CA 1
ATOM 684 C C . VAL A 1 93 ? -8.960 8.654 -2.506 1.00 92.62 93 VAL A C 1
ATOM 686 O O . VAL A 1 93 ? -8.271 9.583 -2.083 1.00 92.62 93 VAL A O 1
ATOM 689 N N . VAL A 1 94 ? -10.196 8.422 -2.066 1.00 94.31 94 VAL A N 1
ATOM 690 C CA . VAL A 1 94 ? -10.840 9.178 -0.983 1.00 94.31 94 VAL A CA 1
ATOM 691 C C . VAL A 1 94 ? -11.341 8.173 0.055 1.00 94.31 94 VAL A C 1
ATOM 693 O O . VAL A 1 94 ? -12.437 7.634 -0.100 1.00 94.31 94 VAL A O 1
ATOM 696 N N . PRO A 1 95 ? -10.537 7.843 1.079 1.00 92.62 95 PRO A N 1
ATOM 697 C CA . PRO A 1 95 ? -10.935 6.857 2.072 1.00 92.62 95 PRO A CA 1
ATOM 698 C C . PRO A 1 95 ? -11.861 7.464 3.130 1.00 92.62 95 PRO A C 1
ATOM 700 O O . PRO A 1 95 ? -11.706 8.621 3.525 1.00 92.62 95 PRO A O 1
ATOM 703 N N . THR A 1 96 ? -12.799 6.670 3.641 1.00 95.25 96 THR A N 1
ATOM 704 C CA . THR A 1 96 ? -13.489 6.962 4.905 1.00 95.25 96 THR A CA 1
ATOM 705 C C . THR A 1 96 ? -12.660 6.445 6.084 1.00 95.25 96 THR A C 1
ATOM 707 O O . THR A 1 96 ? -11.661 5.746 5.904 1.00 95.25 96 THR A O 1
ATOM 710 N N . ARG A 1 97 ? -13.031 6.819 7.311 1.00 94.88 97 ARG A N 1
ATOM 711 C CA . ARG A 1 97 ? -12.330 6.350 8.513 1.00 94.88 97 ARG A CA 1
ATOM 712 C C . ARG A 1 97 ? -12.436 4.825 8.634 1.00 94.88 97 ARG A C 1
ATOM 714 O O . ARG A 1 97 ? -13.538 4.292 8.553 1.00 94.88 97 ARG A O 1
ATOM 721 N N . GLY A 1 98 ? -11.301 4.152 8.824 1.00 92.31 98 GLY A N 1
ATOM 722 C CA . GLY A 1 98 ? -11.236 2.691 8.929 1.00 92.31 98 GLY A CA 1
ATOM 723 C C . GLY A 1 98 ? -11.332 1.962 7.586 1.00 92.31 98 GLY A C 1
ATOM 724 O O . GLY A 1 98 ? -11.450 0.739 7.555 1.00 92.31 98 GLY A O 1
ATOM 725 N N . ALA A 1 99 ? -11.331 2.692 6.465 1.00 93.25 99 ALA A N 1
ATOM 726 C CA . ALA A 1 99 ? -11.482 2.089 5.151 1.00 93.25 99 ALA A CA 1
ATOM 727 C C . ALA A 1 99 ? -10.185 1.447 4.652 1.00 93.25 99 ALA A C 1
ATOM 729 O O . ALA A 1 99 ? -9.083 1.975 4.827 1.00 93.25 99 ALA A O 1
ATOM 730 N N . VAL A 1 100 ? -10.366 0.349 3.924 1.00 93.38 100 VAL A N 1
ATOM 731 C CA . VAL A 1 100 ? -9.349 -0.269 3.075 1.00 93.38 100 VAL A CA 1
ATOM 732 C C . VAL A 1 100 ? -9.728 0.038 1.632 1.00 93.38 100 VAL A C 1
ATOM 734 O O . VAL A 1 100 ? -10.663 -0.552 1.092 1.00 93.38 100 VAL A O 1
ATOM 737 N N . VAL A 1 101 ? -9.045 0.997 1.011 1.00 94.50 101 VAL A N 1
ATOM 738 C CA . VAL A 1 101 ? -9.341 1.408 -0.372 1.00 94.50 101 VAL A CA 1
ATOM 739 C C . VAL A 1 101 ? -8.364 0.776 -1.358 1.00 94.50 101 VAL A C 1
ATOM 741 O O . VAL A 1 101 ? -7.202 0.557 -1.033 1.00 94.50 101 VAL A O 1
ATOM 744 N N . MET A 1 102 ? -8.814 0.488 -2.579 1.00 93.62 102 MET A N 1
ATOM 745 C CA . MET A 1 102 ? -7.962 -0.085 -3.624 1.00 93.62 102 MET A CA 1
ATOM 746 C C . MET A 1 102 ? -7.599 0.976 -4.668 1.00 93.62 102 MET A C 1
ATOM 748 O O . MET A 1 102 ? -8.478 1.537 -5.320 1.00 93.62 102 MET A O 1
ATOM 752 N N . ALA A 1 103 ? -6.304 1.230 -4.840 1.00 93.69 103 ALA A N 1
ATOM 753 C CA . ALA A 1 103 ? -5.748 2.066 -5.897 1.00 93.69 103 ALA A CA 1
ATOM 754 C C . ALA A 1 103 ? -5.358 1.173 -7.083 1.00 93.69 103 ALA A C 1
ATOM 756 O O . ALA A 1 103 ? -4.362 0.452 -7.032 1.00 93.69 103 ALA A O 1
ATOM 757 N N . ASN A 1 104 ? -6.179 1.186 -8.133 1.00 92.62 104 ASN A N 1
ATOM 758 C CA . ASN A 1 104 ? -5.991 0.354 -9.319 1.00 92.62 104 ASN A CA 1
ATOM 759 C C . ASN A 1 104 ? -5.159 1.081 -10.381 1.00 92.62 104 ASN A C 1
ATOM 761 O O . ASN A 1 104 ? -5.555 2.148 -10.844 1.00 92.62 104 ASN A O 1
ATOM 765 N N . TYR A 1 105 ? -4.070 0.453 -10.817 1.00 92.50 105 TYR A N 1
ATOM 766 C CA . TYR A 1 105 ? -3.214 0.903 -11.911 1.00 92.50 105 TYR A CA 1
ATOM 767 C C . TYR A 1 105 ? -3.318 -0.079 -13.071 1.00 92.50 105 TYR A C 1
ATOM 769 O O . TYR A 1 105 ? -3.386 -1.295 -12.873 1.00 92.50 105 TYR A O 1
ATOM 777 N N . ARG A 1 106 ? -3.346 0.461 -14.290 1.00 88.81 106 ARG A N 1
ATOM 778 C CA . ARG A 1 106 ? -3.271 -0.332 -15.515 1.00 88.81 106 ARG A CA 1
ATOM 779 C C . ARG A 1 106 ? -1.817 -0.445 -15.948 1.00 88.81 106 ARG A C 1
ATOM 781 O O . ARG A 1 106 ? -1.117 0.555 -16.095 1.00 88.81 106 ARG A O 1
ATOM 788 N N . THR A 1 107 ? -1.394 -1.685 -16.105 1.00 88.12 107 THR A N 1
ATOM 789 C CA . THR A 1 107 ? -0.058 -2.112 -16.499 1.00 88.12 107 THR A CA 1
ATOM 790 C C . THR A 1 107 ? -0.185 -2.948 -17.765 1.00 88.12 107 THR A C 1
ATOM 792 O O . THR A 1 107 ? -1.121 -3.738 -17.902 1.00 88.12 107 THR A O 1
ATOM 795 N N . GLN A 1 108 ? 0.752 -2.767 -18.685 1.00 84.31 108 GLN A N 1
ATOM 796 C CA . GLN A 1 108 ? 0.890 -3.563 -19.895 1.00 84.31 108 GLN A CA 1
ATOM 797 C C . GLN A 1 108 ? 2.227 -4.291 -19.817 1.00 84.31 108 GLN A C 1
ATOM 799 O O . GLN A 1 108 ? 3.259 -3.674 -19.574 1.00 84.31 108 GLN A O 1
ATOM 804 N N . THR A 1 109 ? 2.199 -5.606 -19.980 1.00 78.75 109 THR A N 1
ATOM 805 C CA . THR A 1 109 ? 3.396 -6.448 -20.054 1.00 78.75 109 THR A CA 1
ATOM 806 C C . THR A 1 109 ? 3.574 -6.880 -21.501 1.00 78.75 109 THR A C 1
ATOM 808 O O . THR A 1 109 ? 2.623 -7.437 -22.061 1.00 78.75 109 THR A O 1
ATOM 811 N N . GLY A 1 110 ? 4.733 -6.619 -22.103 1.00 63.22 110 GLY A N 1
ATOM 812 C CA . GLY A 1 110 ? 4.980 -6.859 -23.527 1.00 63.22 110 GLY A CA 1
ATOM 813 C C . GLY A 1 110 ? 6.440 -7.114 -23.833 1.00 63.22 110 GLY A C 1
ATOM 814 O O . GLY A 1 110 ? 7.284 -6.544 -23.112 1.00 63.22 110 GLY A O 1
#

Organism: Serratia marcescens (NCBI:txid615)

InterPro domains:
  IPR000015 Outer membrane usher protein [PF00577] (1-104)
  IPR000015 Outer membrane usher protein [PTHR30451] (1-110)
  IPR042186 Outer membrane usher protein FimD, plug domain [G3DSA:2.60.40.2610] (20-110)

Radius of gyration: 17.48 Å; chains: 1; bounding box: 46×27×63 Å

pLDDT: mean 88.17, std 7.81, range [51.09, 95.25]

Foldseek 3Di:
DDDDDDDDDDDDAWDWDQDPVGIDIGGHADQEKEKEAEACFFQWDKPPDPPWGAHNRRITMGRDDDAQDWDKIFTDCPPTDPQKDWPDRIFIDHHHGSDYHYGYTYMDGD

Secondary structure (DSSP, 8-state):
--------------EEEEETTEEEEESPP-SSEEEEE-TT-TTPEETTSTT-B--TTSEEEE----TTS-EEEEEEGGGS-TTEEES-SEEEE-PPTT-EEEEE--EEE-